Protein AF-A0A023G4F4-F1 (afdb_monomer_lite)

Structure (mmCIF, N/CA/C/O backbone):
data_AF-A0A023G4F4-F1
#
_entry.id   AF-A0A023G4F4-F1
#
loop_
_atom_site.group_PDB
_atom_site.id
_atom_site.type_symbol
_atom_site.label_atom_id
_atom_site.label_alt_id
_atom_site.label_comp_id
_atom_site.label_asym_id
_atom_site.label_entity_id
_atom_site.label_seq_id
_atom_site.pdbx_PDB_ins_code
_atom_site.Cartn_x
_atom_site.Cartn_y
_atom_site.Cartn_z
_atom_site.occupancy
_atom_site.B_iso_or_equiv
_atom_site.auth_seq_id
_atom_site.auth_comp_id
_atom_site.auth_asym_id
_atom_site.auth_atom_id
_atom_site.pdbx_PDB_model_num
ATOM 1 N N . MET A 1 1 ? -9.953 53.447 39.088 1.00 43.72 1 MET A N 1
ATOM 2 C CA . MET A 1 1 ? -9.607 53.319 37.653 1.00 43.72 1 MET A CA 1
ATOM 3 C C . MET A 1 1 ? -8.302 52.534 37.490 1.00 43.72 1 MET A C 1
ATOM 5 O O . MET A 1 1 ? -7.244 53.133 37.389 1.00 43.72 1 MET A O 1
ATOM 9 N N . LYS A 1 2 ? -8.354 51.196 37.562 1.00 45.62 2 LYS A N 1
ATOM 10 C CA . LYS A 1 2 ? -7.177 50.297 37.520 1.00 45.62 2 LYS A CA 1
ATOM 11 C C . LYS A 1 2 ? -7.551 48.893 36.998 1.00 45.62 2 LYS A C 1
ATOM 13 O O . LYS A 1 2 ? -7.081 47.905 37.528 1.00 45.62 2 LYS A O 1
ATOM 18 N N . VAL A 1 3 ? -8.455 48.761 36.020 1.00 48.03 3 VAL A N 1
ATOM 19 C CA . VAL A 1 3 ? -8.865 47.419 35.530 1.00 48.03 3 VAL A CA 1
ATOM 20 C C . VAL A 1 3 ? -9.242 47.424 34.043 1.00 48.03 3 VAL A C 1
ATOM 22 O O . VAL A 1 3 ? -10.240 46.837 33.656 1.00 48.03 3 VAL A O 1
ATOM 25 N N . LEU A 1 4 ? -8.501 48.132 33.185 1.00 44.50 4 LEU A N 1
ATOM 26 C CA . LEU A 1 4 ? -8.814 48.129 31.742 1.00 44.50 4 LEU A CA 1
ATOM 27 C C . LEU A 1 4 ? -7.605 47.962 30.810 1.00 44.50 4 LEU A C 1
ATOM 29 O O . LEU A 1 4 ? -7.797 47.734 29.624 1.00 44.50 4 LEU A O 1
ATOM 33 N N . ALA A 1 5 ? -6.367 47.998 31.313 1.00 48.50 5 ALA A N 1
ATOM 34 C CA . ALA A 1 5 ? -5.179 48.013 30.448 1.00 48.50 5 ALA A CA 1
ATOM 35 C C . ALA A 1 5 ? -4.501 46.645 30.233 1.00 48.50 5 ALA A C 1
ATOM 37 O O . ALA A 1 5 ? -3.539 46.565 29.479 1.00 48.50 5 ALA A O 1
ATOM 38 N N . ILE A 1 6 ? -4.965 45.570 30.883 1.00 48.28 6 ILE A N 1
ATOM 39 C CA . ILE A 1 6 ? -4.292 44.254 30.813 1.00 48.28 6 ILE A CA 1
ATOM 40 C C . ILE A 1 6 ? -4.995 43.295 29.832 1.00 48.28 6 ILE A C 1
ATOM 42 O O . ILE A 1 6 ? -4.397 42.329 29.369 1.00 48.28 6 ILE A O 1
ATOM 46 N N . PHE A 1 7 ? -6.236 43.580 29.424 1.00 44.56 7 PHE A N 1
ATOM 47 C CA . PHE A 1 7 ? -6.998 42.676 28.551 1.00 44.56 7 PHE A CA 1
ATOM 48 C C . PHE A 1 7 ? -6.676 42.794 27.053 1.00 44.56 7 PHE A C 1
ATOM 50 O O . PHE A 1 7 ? -7.022 41.900 26.286 1.00 44.56 7 PHE A O 1
ATOM 57 N N . THR A 1 8 ? -5.983 43.846 26.615 1.00 47.25 8 THR A N 1
ATOM 58 C CA . THR A 1 8 ? -5.712 44.082 25.185 1.00 47.25 8 THR A CA 1
ATOM 59 C C . THR A 1 8 ? -4.424 43.437 24.670 1.00 47.25 8 THR A C 1
ATOM 61 O O . THR A 1 8 ? -4.261 43.313 23.459 1.00 47.25 8 THR A O 1
ATOM 64 N N . VAL A 1 9 ? -3.536 42.945 25.542 1.00 45.78 9 VAL A N 1
ATOM 65 C CA . VAL A 1 9 ? -2.282 42.286 25.114 1.00 45.78 9 VAL A CA 1
ATOM 66 C C . VAL A 1 9 ? -2.473 40.785 24.847 1.00 45.78 9 VAL A C 1
ATOM 68 O O . VAL A 1 9 ? -1.727 40.191 24.073 1.00 45.78 9 VAL A O 1
ATOM 71 N N . ALA A 1 10 ? -3.515 40.163 25.408 1.00 46.25 10 ALA A N 1
ATOM 72 C CA . ALA A 1 10 ? -3.762 38.726 25.247 1.00 46.25 10 ALA A CA 1
ATOM 73 C C . ALA A 1 10 ? -4.369 38.340 23.881 1.00 46.25 10 ALA A C 1
ATOM 75 O O . ALA A 1 10 ? -4.308 37.178 23.489 1.00 46.25 10 ALA A O 1
ATOM 76 N N . VAL A 1 11 ? -4.939 39.294 23.138 1.00 48.44 11 VAL A N 1
ATOM 77 C CA . VAL A 1 11 ? -5.664 39.008 21.883 1.00 48.44 11 VAL A CA 1
ATOM 78 C C . VAL A 1 11 ? -4.756 39.094 20.644 1.00 48.44 11 VAL A C 1
ATOM 80 O O . VAL A 1 11 ? -5.059 38.494 19.618 1.00 48.44 11 VAL A O 1
ATOM 83 N N . LEU A 1 12 ? -3.599 39.759 20.737 1.00 42.69 12 LEU A N 1
ATOM 84 C CA . LEU A 1 12 ? -2.680 39.953 19.602 1.00 42.69 12 LEU A CA 1
ATOM 85 C C . LEU A 1 12 ? -1.659 38.819 19.401 1.00 42.69 12 LEU A C 1
ATOM 87 O O . LEU A 1 12 ? -1.039 38.747 18.344 1.00 42.69 12 LEU A O 1
ATOM 91 N N . LEU A 1 13 ? -1.511 37.901 20.362 1.00 47.09 13 LEU A N 1
ATOM 92 C CA . LEU A 1 13 ? -0.600 36.748 20.257 1.00 47.09 13 LEU A CA 1
ATOM 93 C C . LEU A 1 13 ? -1.290 35.447 19.805 1.00 47.09 13 LEU A C 1
ATOM 95 O O . LEU A 1 13 ? -0.616 34.455 19.545 1.00 47.09 13 LEU A O 1
ATOM 99 N N . CYS A 1 14 ? -2.617 35.455 19.639 1.00 45.38 14 CYS A N 1
ATOM 100 C CA . CYS A 1 14 ? -3.388 34.330 19.088 1.00 45.38 14 CYS A CA 1
ATOM 101 C C . CYS A 1 14 ? -3.591 34.424 17.564 1.00 45.38 14 CYS A C 1
ATOM 103 O O . CYS A 1 14 ? -4.416 33.705 16.996 1.00 45.38 14 CYS A O 1
ATOM 105 N N . GLY A 1 15 ? -2.846 35.308 16.893 1.00 41.03 15 GLY A N 1
ATOM 106 C CA . GLY A 1 15 ? -2.837 35.470 15.442 1.00 41.03 15 GLY A CA 1
ATOM 107 C C . GLY A 1 15 ? -2.167 34.288 14.752 1.00 41.03 15 GLY A C 1
ATOM 108 O O . GLY A 1 15 ? -1.003 34.353 14.380 1.00 41.03 15 GLY A O 1
ATOM 109 N N . THR A 1 16 ? -2.926 33.204 14.611 1.00 50.00 16 THR A N 1
ATOM 110 C CA . THR A 1 16 ? -2.823 32.228 13.525 1.00 50.00 16 THR A CA 1
ATOM 111 C C . THR A 1 16 ? -1.393 31.825 13.164 1.00 50.00 16 THR A C 1
ATOM 113 O O . THR A 1 16 ? -0.831 32.285 12.167 1.00 50.00 16 THR A O 1
ATOM 116 N N . THR A 1 17 ? -0.852 30.826 13.865 1.00 46.28 17 THR A N 1
ATOM 117 C CA . THR A 1 17 ? -0.020 29.855 13.153 1.00 46.28 17 THR A CA 1
ATOM 118 C C . THR A 1 17 ? -0.948 29.158 12.160 1.00 46.28 17 THR A C 1
ATOM 120 O O . THR A 1 17 ? -1.500 28.090 12.413 1.00 46.28 17 THR A O 1
ATOM 123 N N . ALA A 1 18 ? -1.172 29.801 11.012 1.00 46.56 18 ALA A N 1
ATOM 124 C CA . ALA A 1 18 ? -1.518 29.107 9.794 1.00 46.56 18 ALA A CA 1
ATOM 125 C C . ALA A 1 18 ? -0.335 28.171 9.554 1.00 46.56 18 ALA A C 1
ATOM 127 O O . ALA A 1 18 ? 0.651 28.526 8.913 1.00 46.56 18 ALA A O 1
ATOM 128 N N . GLN A 1 19 ? -0.382 27.010 10.209 1.00 39.78 19 GLN A N 1
ATOM 129 C CA . GLN A 1 19 ? 0.483 25.889 9.937 1.00 39.78 19 GLN A CA 1
ATOM 130 C C . GLN A 1 19 ? 0.236 25.611 8.467 1.00 39.78 19 GLN A C 1
ATOM 132 O O . GLN A 1 19 ? -0.775 25.003 8.118 1.00 39.78 19 GLN A O 1
ATOM 137 N N . VAL A 1 20 ? 1.107 26.149 7.607 1.00 41.28 20 VAL A N 1
ATOM 138 C CA . VAL A 1 20 ? 1.173 25.791 6.196 1.00 41.28 20 VAL A CA 1
ATOM 139 C C . VAL A 1 20 ? 1.129 24.273 6.216 1.00 41.28 20 VAL A C 1
ATOM 141 O O . VAL A 1 20 ? 2.053 23.681 6.786 1.00 41.28 20 VAL A O 1
ATOM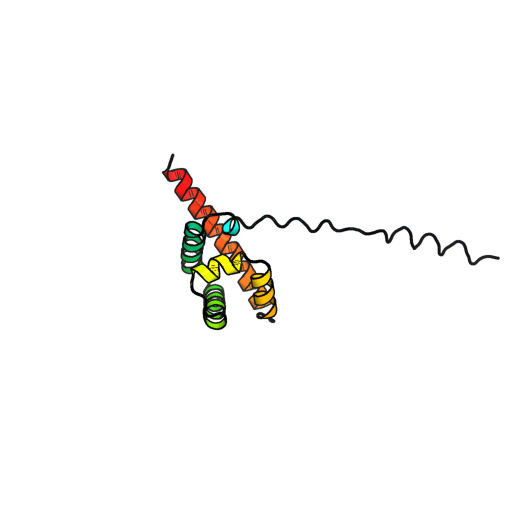 144 N N . PRO A 1 21 ? 0.035 23.633 5.755 1.00 42.31 21 PRO A N 1
ATOM 145 C CA . PRO A 1 21 ? -0.100 22.199 5.896 1.00 42.31 21 PRO A CA 1
ATOM 146 C C . PRO A 1 21 ? 1.105 21.631 5.178 1.00 42.31 21 PRO A C 1
ATOM 148 O O . PRO A 1 21 ? 1.246 21.851 3.974 1.00 42.31 21 PRO A O 1
ATOM 151 N N . ALA A 1 22 ? 2.024 21.029 5.944 1.00 40.62 22 ALA A N 1
ATOM 152 C CA . ALA A 1 22 ? 3.298 20.563 5.429 1.00 40.62 22 ALA A CA 1
ATOM 153 C C . ALA A 1 22 ? 2.983 19.779 4.163 1.00 40.62 22 ALA A C 1
ATOM 155 O O . ALA A 1 22 ? 2.266 18.775 4.229 1.00 40.62 22 ALA A O 1
ATOM 156 N N . LYS A 1 23 ? 3.394 20.327 3.012 1.00 39.75 23 LYS A N 1
ATOM 157 C CA . LYS A 1 23 ? 3.023 19.821 1.694 1.00 39.75 23 LYS A CA 1
ATOM 158 C C . LYS A 1 23 ? 3.578 18.405 1.650 1.00 39.75 23 LYS A C 1
ATOM 160 O O . LYS A 1 23 ? 4.787 18.220 1.519 1.00 39.75 23 LYS A O 1
ATOM 165 N N . LYS A 1 24 ? 2.723 17.413 1.930 1.00 54.62 24 LYS A N 1
ATOM 166 C CA . LYS A 1 24 ? 3.153 16.019 2.041 1.00 54.62 24 LYS A CA 1
ATOM 167 C C . LYS A 1 24 ? 3.797 15.688 0.711 1.00 54.62 24 LYS A C 1
ATOM 169 O O . LYS A 1 24 ? 3.169 15.911 -0.325 1.00 54.62 24 LYS A O 1
ATOM 174 N N . LYS A 1 25 ? 5.056 15.242 0.746 1.00 53.31 25 LYS A N 1
ATOM 175 C CA . LYS A 1 25 ? 5.745 14.801 -0.466 1.00 53.31 25 LYS A CA 1
ATOM 176 C C . LYS A 1 25 ? 4.796 13.848 -1.200 1.00 53.31 25 LYS A C 1
ATOM 178 O O . LYS A 1 25 ? 4.248 12.957 -0.540 1.00 53.31 25 LYS A O 1
ATOM 183 N N . PRO A 1 26 ? 4.523 14.076 -2.495 1.00 58.50 26 PRO A N 1
ATOM 184 C CA . PRO A 1 26 ? 3.705 13.147 -3.247 1.00 58.50 26 PRO A CA 1
ATOM 185 C C . PRO A 1 26 ? 4.416 11.800 -3.192 1.00 58.50 26 PRO A C 1
ATOM 187 O O . PRO A 1 26 ? 5.621 11.730 -3.443 1.00 58.50 26 PRO A O 1
ATOM 190 N N . LEU A 1 27 ? 3.685 10.766 -2.784 1.00 64.31 27 LEU A N 1
ATOM 191 C CA . LEU A 1 27 ? 4.251 9.430 -2.714 1.00 64.31 27 LEU A CA 1
ATOM 192 C C . LEU A 1 27 ? 4.722 9.062 -4.123 1.00 64.31 27 LEU A C 1
ATOM 194 O O . LEU A 1 27 ? 3.943 9.201 -5.070 1.00 64.31 27 LEU A O 1
ATOM 198 N N . LEU A 1 28 ? 5.972 8.617 -4.282 1.00 66.94 28 LEU A N 1
ATOM 199 C CA . LEU A 1 28 ? 6.544 8.284 -5.601 1.00 66.94 28 LEU A CA 1
ATOM 200 C C . LEU A 1 28 ? 5.668 7.261 -6.333 1.00 66.94 28 LEU A C 1
ATOM 202 O O . LEU A 1 28 ? 5.443 7.357 -7.539 1.00 66.94 28 LEU A O 1
ATOM 206 N N . PHE A 1 29 ? 5.106 6.341 -5.550 1.00 73.94 29 PHE A N 1
ATOM 207 C CA . PHE A 1 29 ? 4.126 5.348 -5.965 1.00 73.94 29 PHE A CA 1
ATOM 208 C C . PHE A 1 29 ? 2.938 5.959 -6.734 1.00 73.94 29 PHE A C 1
ATOM 210 O O . PHE A 1 29 ? 2.471 5.379 -7.703 1.00 73.94 29 PHE A O 1
ATOM 217 N N . CYS A 1 30 ? 2.486 7.162 -6.381 1.00 79.75 30 CYS A N 1
ATOM 218 C CA . CYS A 1 30 ? 1.283 7.775 -6.950 1.00 79.75 30 CYS A CA 1
ATOM 219 C C . CYS A 1 30 ? 1.523 8.719 -8.124 1.00 79.75 30 CYS A C 1
ATOM 221 O O . CYS A 1 30 ? 0.567 9.144 -8.768 1.00 79.75 30 CYS A O 1
ATOM 223 N N . VAL A 1 31 ? 2.780 9.046 -8.417 1.00 81.00 31 VAL A N 1
ATOM 224 C CA . VAL A 1 31 ? 3.143 9.903 -9.556 1.00 81.00 31 VAL A CA 1
ATOM 225 C C . VAL A 1 31 ? 3.404 9.066 -10.810 1.00 81.00 31 VAL A C 1
ATOM 227 O O . VAL A 1 31 ? 3.212 9.535 -11.927 1.00 81.00 31 VAL A O 1
ATOM 230 N N . LEU A 1 32 ? 3.822 7.813 -10.634 1.00 80.19 32 LEU A N 1
ATOM 231 C CA . LEU A 1 32 ? 4.300 6.971 -11.727 1.00 80.19 32 LEU A CA 1
ATOM 232 C C . LEU A 1 32 ? 3.175 6.172 -12.395 1.00 80.19 32 LEU A C 1
ATOM 234 O O . LEU A 1 32 ? 2.126 5.995 -11.775 1.00 80.19 32 LEU A O 1
ATOM 238 N N . PRO A 1 33 ? 3.362 5.707 -13.646 1.00 83.94 33 PRO A N 1
ATOM 239 C CA . PRO A 1 33 ? 2.339 4.960 -14.377 1.00 83.94 33 PRO A CA 1
ATOM 240 C C . PRO A 1 33 ? 1.885 3.683 -13.658 1.00 83.94 33 PRO A C 1
ATOM 242 O O . PRO A 1 33 ? 2.685 3.026 -12.987 1.00 83.94 33 PRO A O 1
ATOM 245 N N . ASP A 1 34 ? 0.627 3.290 -13.875 1.00 84.12 34 ASP A N 1
ATOM 246 C CA . ASP A 1 34 ? -0.028 2.152 -13.211 1.00 84.12 34 ASP A CA 1
ATOM 247 C C . ASP A 1 34 ? 0.777 0.848 -13.295 1.00 84.12 34 ASP A C 1
ATOM 249 O O . ASP A 1 34 ? 0.842 0.112 -12.312 1.00 84.12 34 ASP A O 1
ATOM 253 N N . GLN A 1 35 ? 1.473 0.594 -14.410 1.00 83.94 35 GLN A N 1
ATOM 254 C CA . GLN A 1 35 ? 2.325 -0.592 -14.574 1.00 83.94 35 GLN A CA 1
ATOM 255 C C . GLN A 1 35 ? 3.369 -0.728 -13.456 1.00 83.94 35 GLN A C 1
ATOM 257 O O . GLN A 1 35 ? 3.597 -1.814 -12.927 1.00 83.94 35 GLN A O 1
ATOM 262 N N . PHE A 1 36 ? 3.965 0.389 -13.036 1.00 83.31 36 PHE A N 1
ATOM 263 C CA . PHE A 1 36 ? 4.957 0.371 -11.978 1.00 83.31 36 PHE A CA 1
ATOM 264 C C . PHE A 1 36 ? 4.318 0.305 -10.590 1.00 83.31 36 PHE A C 1
ATOM 266 O O . PHE A 1 36 ? 4.902 -0.270 -9.670 1.00 83.31 36 PHE A O 1
ATOM 273 N N . ARG A 1 37 ? 3.107 0.851 -10.431 1.00 85.06 37 ARG A N 1
ATOM 274 C CA . ARG A 1 37 ? 2.331 0.718 -9.191 1.00 85.06 37 ARG A CA 1
ATOM 275 C C . ARG A 1 37 ? 1.970 -0.739 -8.936 1.00 85.06 37 ARG A C 1
ATOM 277 O O . ARG A 1 37 ? 2.158 -1.244 -7.838 1.00 85.06 37 ARG A O 1
ATOM 284 N N . ILE A 1 38 ? 1.515 -1.443 -9.967 1.00 87.19 38 ILE A N 1
ATOM 285 C CA . ILE A 1 38 ? 1.196 -2.869 -9.875 1.00 87.19 38 ILE A CA 1
ATOM 286 C C . ILE A 1 38 ? 2.470 -3.672 -9.586 1.00 87.19 38 ILE A C 1
ATOM 288 O O . ILE A 1 38 ? 2.495 -4.443 -8.629 1.00 87.19 38 ILE A O 1
ATOM 292 N N . ALA A 1 39 ? 3.564 -3.420 -10.312 1.00 86.75 39 ALA A N 1
ATOM 293 C CA . ALA A 1 39 ? 4.837 -4.104 -10.070 1.00 86.75 39 ALA A CA 1
ATOM 294 C C . ALA A 1 39 ? 5.388 -3.868 -8.647 1.00 86.75 39 ALA A C 1
ATOM 296 O O . ALA A 1 39 ? 5.934 -4.776 -8.016 1.00 86.75 39 ALA A O 1
ATOM 297 N N . SER A 1 40 ? 5.227 -2.660 -8.099 1.00 86.88 40 SER A N 1
ATOM 298 C CA . SER A 1 40 ? 5.637 -2.363 -6.720 1.00 86.88 40 SER A CA 1
ATOM 299 C C . SER A 1 40 ? 4.737 -3.029 -5.681 1.00 86.88 40 SER A C 1
ATOM 301 O O . SER A 1 40 ? 5.249 -3.433 -4.638 1.00 86.88 40 SER A O 1
ATOM 303 N N . LEU A 1 41 ? 3.448 -3.242 -5.967 1.00 88.56 41 LEU A N 1
ATOM 304 C CA . LEU A 1 41 ? 2.578 -4.065 -5.123 1.00 88.56 41 LEU A CA 1
ATOM 305 C C . LEU A 1 41 ? 2.963 -5.547 -5.146 1.00 88.56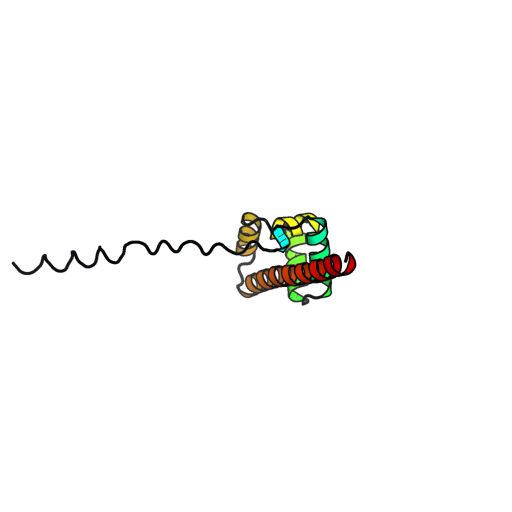 41 LEU A C 1
ATOM 307 O O . LEU A 1 41 ? 2.936 -6.193 -4.101 1.00 88.56 41 LEU A O 1
ATOM 311 N N . GLU A 1 42 ? 3.363 -6.087 -6.297 1.00 88.69 42 GLU A N 1
ATOM 312 C CA . GLU A 1 42 ? 3.874 -7.461 -6.385 1.00 88.69 42 GLU A CA 1
ATOM 313 C C . GLU A 1 42 ? 5.177 -7.634 -5.596 1.00 88.69 42 GLU A C 1
ATOM 315 O O . GLU A 1 42 ? 5.344 -8.615 -4.867 1.00 88.69 42 GLU A O 1
ATOM 320 N N . CYS A 1 43 ? 6.090 -6.662 -5.696 1.00 89.25 43 CYS A N 1
ATOM 321 C CA . CYS A 1 43 ? 7.289 -6.608 -4.861 1.00 89.25 43 CYS A CA 1
ATOM 322 C C . CYS A 1 43 ? 6.918 -6.546 -3.375 1.00 89.25 43 CYS A C 1
ATOM 324 O O . CYS A 1 43 ? 7.404 -7.350 -2.578 1.00 89.25 43 CYS A O 1
ATOM 326 N N . LEU A 1 44 ? 6.005 -5.644 -3.002 1.00 90.38 44 LEU A N 1
ATOM 327 C CA . LEU A 1 44 ? 5.550 -5.506 -1.625 1.00 90.38 44 LEU A CA 1
ATOM 328 C C . LEU A 1 44 ? 4.995 -6.827 -1.101 1.00 90.38 44 LEU A C 1
ATOM 330 O O . LEU A 1 44 ? 5.337 -7.230 0.007 1.00 90.38 44 LEU A O 1
ATOM 334 N N . TRP A 1 45 ? 4.178 -7.517 -1.898 1.00 89.31 45 TRP A N 1
ATOM 335 C CA . TRP A 1 45 ? 3.562 -8.775 -1.498 1.00 89.31 45 TRP A CA 1
ATOM 336 C C . TRP A 1 45 ? 4.608 -9.818 -1.104 1.00 89.31 45 TRP A C 1
ATOM 338 O O . TRP A 1 45 ? 4.462 -10.478 -0.077 1.00 89.31 45 TRP A O 1
ATOM 348 N N . LYS A 1 46 ? 5.695 -9.920 -1.875 1.00 87.88 46 LYS A N 1
ATOM 349 C CA . LYS A 1 46 ? 6.790 -10.870 -1.629 1.00 87.88 46 LYS A CA 1
ATOM 350 C C . LYS A 1 46 ? 7.679 -10.491 -0.442 1.00 87.88 46 LYS A C 1
ATOM 352 O O . LYS A 1 46 ? 8.282 -11.377 0.155 1.00 87.88 46 LYS A O 1
ATOM 357 N N . HIS A 1 47 ? 7.778 -9.204 -0.112 1.00 85.25 47 HIS A N 1
ATOM 358 C CA . HIS A 1 47 ? 8.779 -8.686 0.831 1.00 85.25 47 HIS A CA 1
ATOM 359 C C . HIS A 1 47 ? 8.203 -8.084 2.119 1.00 85.25 47 HIS A C 1
ATOM 361 O O . HIS A 1 47 ? 8.962 -7.616 2.969 1.00 85.25 47 HIS A O 1
ATOM 367 N N . THR A 1 48 ? 6.881 -8.080 2.285 1.00 86.44 48 THR A N 1
ATOM 368 C CA . THR A 1 48 ? 6.222 -7.573 3.491 1.00 86.44 48 THR A CA 1
ATOM 369 C C . THR A 1 48 ? 5.920 -8.670 4.511 1.00 86.44 48 THR A C 1
ATOM 371 O O . THR A 1 48 ? 6.009 -9.865 4.231 1.00 86.44 48 THR A O 1
ATOM 374 N N . ASN A 1 49 ? 5.584 -8.262 5.734 1.00 88.56 49 ASN A N 1
ATOM 375 C CA . ASN A 1 49 ? 5.235 -9.193 6.798 1.00 88.56 49 ASN A CA 1
ATOM 376 C C . ASN A 1 49 ? 3.802 -9.733 6.629 1.00 88.56 49 ASN A C 1
ATOM 378 O O . ASN A 1 49 ? 2.945 -9.130 5.977 1.00 88.56 49 ASN A O 1
ATOM 382 N N . ARG A 1 50 ? 3.516 -10.861 7.285 1.00 91.19 50 ARG A N 1
ATOM 383 C CA . ARG A 1 50 ? 2.209 -11.529 7.208 1.00 91.19 50 ARG A CA 1
ATOM 384 C C . ARG A 1 50 ? 1.040 -10.634 7.642 1.00 91.19 50 ARG A C 1
ATOM 386 O O . ARG A 1 50 ? -0.032 -10.708 7.057 1.00 91.19 50 ARG A O 1
ATOM 393 N N . HIS A 1 51 ? 1.233 -9.760 8.627 1.00 90.06 51 HIS A N 1
ATOM 394 C CA . HIS A 1 51 ? 0.166 -8.875 9.106 1.00 90.06 51 HIS A CA 1
ATOM 395 C C . HIS A 1 51 ? -0.205 -7.781 8.102 1.00 90.06 51 HIS A C 1
ATOM 397 O O . HIS A 1 51 ? -1.370 -7.392 8.017 1.00 90.06 51 HIS A O 1
ATOM 403 N N . VAL A 1 52 ? 0.766 -7.290 7.334 1.00 86.94 52 VAL A N 1
ATOM 404 C CA . VAL A 1 52 ? 0.525 -6.363 6.229 1.00 86.94 52 VAL A CA 1
ATOM 405 C C . VAL A 1 52 ? -0.192 -7.086 5.090 1.00 86.94 52 VAL A C 1
ATOM 407 O O . VAL A 1 52 ? -1.184 -6.562 4.589 1.00 86.94 52 VAL A O 1
ATOM 410 N N . GLN A 1 53 ? 0.217 -8.310 4.738 1.00 90.50 53 GLN A N 1
ATOM 411 C CA . GLN A 1 53 ? -0.498 -9.128 3.745 1.00 90.50 53 GLN A CA 1
ATOM 412 C C . GLN A 1 53 ? -1.958 -9.377 4.156 1.00 90.50 53 GLN A C 1
ATOM 414 O O . GLN A 1 53 ? -2.871 -9.164 3.361 1.00 90.50 53 GLN A O 1
ATOM 419 N N . GLU A 1 54 ? -2.198 -9.760 5.413 1.00 92.88 54 GLU A N 1
ATOM 420 C CA . GLU A 1 54 ? -3.543 -9.961 5.966 1.00 92.88 54 GLU A CA 1
ATOM 421 C C . GLU A 1 54 ? -4.383 -8.678 5.908 1.00 92.88 54 GLU A C 1
ATOM 423 O O . GLU A 1 54 ? -5.567 -8.726 5.570 1.00 92.88 54 GLU A O 1
ATOM 428 N N . LEU A 1 55 ? -3.781 -7.519 6.200 1.00 91.62 55 LEU A N 1
ATOM 429 C CA . LEU A 1 55 ? -4.453 -6.227 6.081 1.00 91.62 55 LEU A CA 1
ATOM 430 C C . LEU A 1 55 ? -4.821 -5.919 4.624 1.00 91.62 55 LEU A C 1
ATOM 432 O O . LEU A 1 55 ? -5.941 -5.483 4.366 1.00 91.62 55 LEU A O 1
ATOM 436 N N . ILE A 1 56 ? -3.924 -6.181 3.674 1.00 90.50 56 ILE A N 1
ATOM 437 C CA . ILE A 1 56 ? -4.195 -5.996 2.244 1.00 90.50 56 ILE A CA 1
ATOM 438 C C . ILE A 1 56 ? -5.350 -6.896 1.802 1.00 90.50 56 ILE A C 1
ATOM 440 O O . ILE A 1 56 ? -6.303 -6.393 1.211 1.00 90.50 56 ILE A O 1
ATOM 444 N N . ILE A 1 57 ? -5.334 -8.185 2.163 1.00 92.88 57 ILE A N 1
ATOM 445 C CA . ILE A 1 57 ? -6.439 -9.113 1.870 1.00 92.88 57 ILE A CA 1
ATOM 446 C C . ILE A 1 57 ? -7.760 -8.567 2.424 1.00 92.88 57 ILE A C 1
ATOM 448 O O . ILE A 1 57 ? -8.761 -8.543 1.714 1.00 92.88 57 ILE A O 1
ATOM 452 N N . GLN A 1 58 ? -7.779 -8.076 3.668 1.00 92.19 58 GLN A N 1
ATOM 453 C CA . GLN A 1 58 ? -8.992 -7.498 4.257 1.00 92.19 58 GLN A CA 1
ATOM 454 C C . GLN A 1 58 ? -9.520 -6.303 3.457 1.00 92.19 58 GLN A C 1
ATOM 456 O O . GLN A 1 58 ? -10.734 -6.178 3.294 1.00 92.19 58 GLN A O 1
ATOM 461 N N . ILE A 1 59 ? -8.635 -5.435 2.956 1.00 90.69 59 ILE A N 1
ATOM 462 C CA . ILE A 1 59 ? -9.021 -4.295 2.114 1.00 90.69 59 ILE A CA 1
ATOM 463 C C . ILE A 1 59 ? -9.627 -4.791 0.803 1.00 90.69 59 ILE A C 1
ATOM 465 O O . ILE A 1 59 ? -10.733 -4.370 0.459 1.00 90.69 59 ILE A O 1
ATOM 469 N N . LEU A 1 60 ? -8.932 -5.698 0.110 1.00 92.62 60 LEU A N 1
ATOM 470 C CA . LEU A 1 60 ? -9.363 -6.255 -1.173 1.00 92.62 60 LEU A CA 1
ATOM 471 C C . LEU A 1 60 ? -10.743 -6.908 -1.052 1.00 92.62 60 LEU A C 1
ATOM 473 O O . LEU A 1 60 ? -11.656 -6.557 -1.797 1.00 92.62 60 LEU A O 1
ATOM 477 N N . THR A 1 61 ? -10.937 -7.764 -0.047 1.00 92.88 61 THR A N 1
ATOM 478 C CA . THR A 1 61 ? -12.216 -8.442 0.195 1.00 92.88 61 THR A CA 1
ATOM 479 C C . THR A 1 61 ? -13.321 -7.458 0.567 1.00 92.88 61 THR A C 1
ATOM 481 O O . THR A 1 61 ? -14.422 -7.527 0.026 1.00 92.88 61 THR A O 1
ATOM 484 N N . LYS A 1 62 ? -13.054 -6.509 1.476 1.00 89.75 62 LYS A N 1
ATOM 485 C CA . LYS A 1 62 ? -14.086 -5.579 1.961 1.00 89.75 62 LYS A CA 1
ATOM 486 C C . LYS A 1 62 ? -14.557 -4.612 0.879 1.00 89.75 62 LYS A C 1
ATOM 488 O O . LYS A 1 62 ? -15.728 -4.239 0.870 1.00 89.75 62 LYS A O 1
ATOM 493 N N . ARG A 1 63 ? -13.641 -4.168 0.020 1.00 89.62 63 ARG A N 1
ATOM 494 C CA . ARG A 1 63 ? -13.921 -3.225 -1.065 1.00 89.62 63 ARG A CA 1
ATOM 495 C C . ARG A 1 63 ? -14.285 -3.900 -2.384 1.00 89.62 63 ARG A C 1
ATOM 497 O O . ARG A 1 63 ? -14.660 -3.191 -3.311 1.00 89.62 63 ARG A O 1
ATOM 504 N N . GLN A 1 64 ? -14.173 -5.229 -2.460 1.00 93.38 64 GLN A N 1
ATOM 505 C CA . GLN A 1 64 ? -14.264 -5.991 -3.709 1.00 93.38 64 GLN A CA 1
ATOM 506 C C . GLN A 1 64 ? -13.300 -5.441 -4.771 1.00 93.38 64 GLN A C 1
ATOM 508 O O . GLN A 1 64 ? -13.636 -5.280 -5.942 1.00 93.38 64 GLN A O 1
ATOM 513 N N . TRP A 1 65 ? -12.094 -5.085 -4.331 1.00 93.31 65 TRP A N 1
ATOM 514 C CA . TRP A 1 65 ? -11.064 -4.523 -5.192 1.00 93.31 65 TRP A CA 1
ATOM 515 C C . TRP A 1 65 ? -10.165 -5.618 -5.748 1.00 93.31 65 TRP A C 1
ATOM 517 O O . TRP A 1 65 ? -9.781 -6.545 -5.037 1.00 93.31 65 TRP A O 1
ATOM 527 N N . GLY A 1 66 ? -9.783 -5.459 -7.014 1.00 90.81 66 GLY A N 1
ATOM 528 C CA . GLY A 1 66 ? -8.617 -6.119 -7.583 1.00 90.81 66 GLY A CA 1
ATOM 529 C C . GLY A 1 66 ? -7.335 -5.328 -7.307 1.00 90.81 66 GLY A C 1
ATOM 530 O O . GLY A 1 66 ? -7.347 -4.256 -6.695 1.00 90.81 66 GLY A O 1
ATOM 531 N N . VAL A 1 67 ? -6.210 -5.856 -7.790 1.00 86.94 67 VAL A N 1
ATOM 532 C CA . VAL A 1 67 ? -4.871 -5.281 -7.567 1.00 86.94 67 VAL A CA 1
ATOM 533 C C . VAL A 1 67 ? -4.762 -3.859 -8.130 1.00 86.94 67 VAL A C 1
ATOM 535 O O . VAL A 1 67 ? -4.238 -2.973 -7.458 1.00 86.94 67 VAL A O 1
ATOM 538 N N . THR A 1 68 ? -5.318 -3.602 -9.316 1.00 88.56 68 THR A N 1
ATOM 539 C CA . THR A 1 68 ? -5.305 -2.270 -9.943 1.00 88.56 68 THR A CA 1
ATOM 540 C C . THR A 1 68 ? -6.122 -1.252 -9.148 1.00 88.56 68 THR A C 1
ATOM 542 O O . THR A 1 68 ? -5.660 -0.140 -8.895 1.00 88.56 68 THR A O 1
ATOM 545 N N . GLN A 1 69 ? -7.325 -1.627 -8.698 1.00 90.69 69 GLN A N 1
ATOM 546 C CA . GLN A 1 69 ? -8.160 -0.757 -7.865 1.00 90.69 69 GLN A CA 1
ATOM 547 C C . GLN A 1 69 ? -7.487 -0.472 -6.525 1.00 90.69 69 GLN A C 1
ATOM 549 O O . GLN A 1 69 ? -7.559 0.650 -6.036 1.00 90.69 69 GLN A O 1
ATOM 554 N N . PHE A 1 70 ? -6.793 -1.456 -5.954 1.00 89.50 70 PHE A N 1
ATOM 555 C CA . PHE A 1 70 ? -6.015 -1.256 -4.740 1.00 89.50 70 PHE A CA 1
ATOM 556 C C . PHE A 1 70 ? -4.849 -0.287 -4.954 1.00 89.50 70 PHE A C 1
ATOM 558 O O . PHE A 1 70 ? -4.713 0.654 -4.176 1.00 89.50 70 PHE A O 1
ATOM 565 N N . ALA A 1 71 ? -4.073 -0.440 -6.032 1.00 88.12 71 ALA A N 1
ATOM 566 C CA . ALA A 1 71 ? -2.993 0.485 -6.385 1.00 88.12 71 ALA A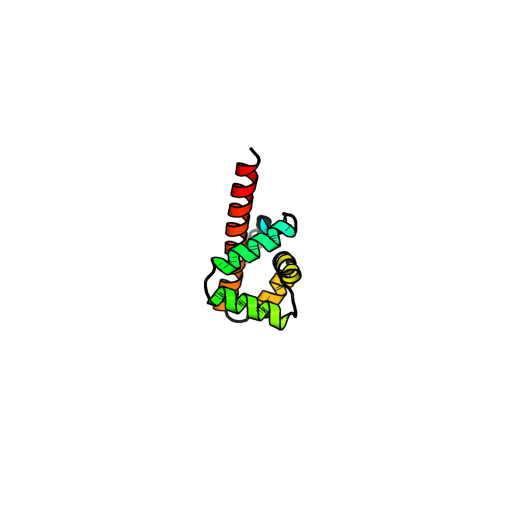 CA 1
ATOM 567 C C . ALA A 1 71 ? -3.491 1.934 -6.486 1.00 88.12 71 ALA A C 1
ATOM 569 O O . ALA A 1 71 ? -2.936 2.841 -5.869 1.00 88.12 71 ALA A O 1
ATOM 570 N N . ASN A 1 72 ? -4.594 2.141 -7.203 1.00 87.44 72 ASN A N 1
ATOM 571 C CA . ASN A 1 72 ? -5.172 3.468 -7.392 1.00 87.44 72 ASN A CA 1
ATOM 572 C C . ASN A 1 72 ? -5.856 3.991 -6.118 1.00 87.44 72 ASN A C 1
ATOM 574 O O . ASN A 1 72 ? -5.757 5.176 -5.798 1.00 87.44 72 ASN A O 1
ATOM 578 N N . GLY A 1 73 ? -6.479 3.108 -5.336 1.00 87.31 73 GLY A N 1
ATOM 579 C CA . GLY A 1 73 ? -7.077 3.424 -4.041 1.00 87.31 73 GLY A CA 1
ATOM 580 C C . GLY A 1 73 ? -6.047 3.876 -3.006 1.00 87.31 73 GLY A C 1
ATOM 581 O O . GLY A 1 73 ? -6.314 4.808 -2.251 1.00 87.31 73 GLY A O 1
ATOM 582 N N . LEU A 1 74 ? -4.841 3.296 -3.008 1.00 85.31 74 LEU A N 1
ATOM 583 C CA . LEU A 1 74 ? -3.742 3.751 -2.149 1.00 85.31 74 LEU A CA 1
ATOM 584 C C . LEU A 1 74 ? -3.271 5.175 -2.484 1.00 85.31 74 LEU A C 1
ATOM 586 O O . LEU A 1 74 ? -2.743 5.871 -1.616 1.00 85.31 74 LEU A O 1
ATOM 590 N N . CYS A 1 75 ? -3.502 5.620 -3.719 1.00 83.69 75 CYS A N 1
ATOM 591 C CA . CYS A 1 75 ? -3.157 6.958 -4.187 1.00 83.69 75 CYS A CA 1
ATOM 592 C C . CYS A 1 75 ? -4.274 7.984 -4.056 1.00 83.69 75 CYS A C 1
ATOM 594 O O . CYS A 1 75 ? -4.013 9.183 -4.154 1.00 83.69 75 CYS A O 1
ATOM 596 N N . ASN A 1 76 ? -5.503 7.542 -3.801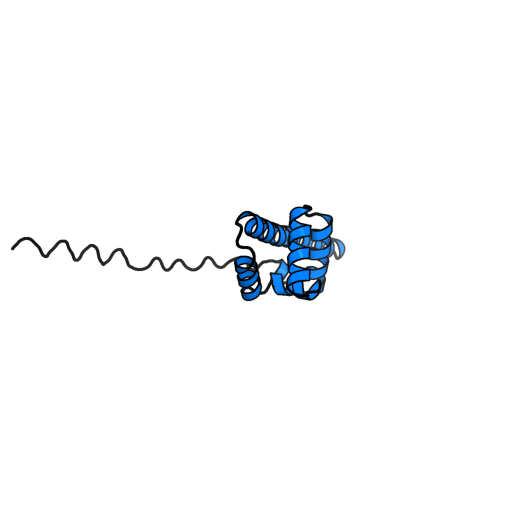 1.00 85.38 76 ASN A N 1
ATOM 597 C CA . ASN A 1 76 ? -6.632 8.433 -3.614 1.00 85.38 76 ASN A CA 1
ATOM 598 C C . ASN A 1 76 ? -6.726 8.871 -2.135 1.00 85.38 76 ASN A C 1
ATOM 600 O O . ASN A 1 76 ? -6.996 8.041 -1.260 1.00 85.38 76 ASN A O 1
ATOM 604 N N . PRO A 1 77 ? -6.565 10.174 -1.819 1.00 82.62 77 PRO A N 1
ATOM 605 C CA . PRO A 1 77 ? -6.636 10.669 -0.444 1.00 82.62 77 PRO A CA 1
ATOM 606 C C . PRO A 1 77 ? -7.964 10.353 0.254 1.00 82.62 77 PRO A C 1
ATOM 608 O O . PRO A 1 77 ? -7.970 10.078 1.456 1.00 82.62 77 PRO A O 1
ATOM 611 N N . TYR A 1 78 ? -9.074 10.363 -0.492 1.00 86.50 78 TYR A N 1
ATOM 612 C CA . TYR A 1 78 ? -10.400 10.035 0.029 1.00 86.50 78 TYR A CA 1
ATOM 613 C C . TYR A 1 78 ? -10.505 8.555 0.392 1.00 86.50 78 TYR A C 1
ATOM 615 O O . TYR A 1 78 ? -11.033 8.209 1.449 1.00 86.50 78 TYR A O 1
ATOM 623 N N . GLU A 1 79 ? -9.940 7.669 -0.426 1.00 89.12 79 GLU A N 1
ATOM 624 C CA . GLU A 1 79 ? -9.924 6.241 -0.116 1.00 89.12 79 GLU A CA 1
ATOM 625 C C . GLU A 1 79 ? -9.029 5.926 1.076 1.00 89.12 79 GLU A C 1
ATOM 627 O O . GLU A 1 79 ? -9.441 5.199 1.978 1.00 89.12 79 GLU A O 1
ATOM 632 N N . ILE A 1 80 ? -7.851 6.544 1.165 1.00 85.38 80 ILE A N 1
ATOM 633 C CA . ILE A 1 80 ? -6.988 6.415 2.343 1.00 85.38 80 ILE A CA 1
ATOM 634 C C . ILE A 1 80 ? -7.694 6.912 3.610 1.00 85.38 80 ILE A C 1
ATOM 636 O O . ILE A 1 80 ? -7.562 6.297 4.673 1.00 85.38 80 ILE A O 1
ATOM 640 N N . TYR A 1 81 ? -8.449 8.009 3.524 1.00 86.75 81 TYR A N 1
ATOM 641 C CA . TYR A 1 81 ? -9.264 8.493 4.635 1.00 86.75 81 TYR A CA 1
ATOM 642 C C . TYR A 1 81 ? -10.317 7.455 5.049 1.00 86.75 81 TYR A C 1
ATOM 644 O O . TYR A 1 81 ? -10.386 7.085 6.224 1.00 86.75 81 TYR A O 1
ATOM 652 N N . ASN A 1 82 ? -11.060 6.909 4.085 1.00 89.75 82 ASN A N 1
ATOM 653 C CA . ASN A 1 82 ? -12.071 5.885 4.335 1.00 89.75 82 ASN A CA 1
ATOM 654 C C . ASN A 1 82 ? -11.470 4.607 4.943 1.00 89.75 82 ASN A C 1
ATOM 656 O O . ASN A 1 82 ? -12.025 4.045 5.888 1.00 89.75 82 ASN A O 1
ATOM 660 N N . LEU A 1 83 ? -10.303 4.170 4.464 1.00 87.44 83 LEU A N 1
ATOM 661 C CA . LEU A 1 83 ? -9.586 3.017 5.009 1.00 87.44 83 LEU A CA 1
ATOM 662 C C . LEU A 1 83 ? -9.138 3.262 6.455 1.00 87.44 83 LEU A C 1
ATOM 664 O O . LEU A 1 83 ? -9.280 2.388 7.308 1.00 87.44 83 LEU A O 1
ATOM 668 N N . LYS A 1 84 ? -8.663 4.468 6.785 1.00 85.94 84 LYS A N 1
ATOM 669 C CA . LYS A 1 84 ? -8.321 4.834 8.172 1.00 85.94 84 LYS A CA 1
ATOM 670 C C . LYS A 1 84 ? -9.544 4.901 9.088 1.00 85.94 84 LYS A C 1
ATOM 672 O O . LYS A 1 84 ? -9.425 4.583 10.276 1.00 85.94 84 LYS A O 1
ATOM 677 N N . ALA A 1 85 ? -10.694 5.317 8.562 1.00 86.75 85 ALA A N 1
ATOM 678 C CA . ALA A 1 85 ? -11.959 5.304 9.292 1.00 86.75 85 ALA A CA 1
ATOM 679 C C . ALA A 1 85 ? -12.441 3.866 9.553 1.00 86.75 85 ALA A C 1
ATOM 681 O O . ALA A 1 85 ? -12.879 3.555 10.661 1.00 86.75 85 ALA A O 1
ATOM 682 N N . TYR A 1 86 ? -12.279 2.976 8.569 1.00 86.81 86 TYR A N 1
ATOM 683 C CA . TYR A 1 86 ? -12.570 1.548 8.695 1.00 86.81 86 TYR A CA 1
ATOM 684 C C . TYR A 1 86 ? -11.685 0.868 9.753 1.00 86.81 86 TYR A C 1
ATOM 686 O O . TYR A 1 86 ? -12.180 0.189 10.656 1.00 86.81 86 TYR A O 1
ATOM 694 N N . PHE A 1 87 ? -10.374 1.110 9.710 1.00 86.94 87 PHE A N 1
ATOM 695 C CA . PHE A 1 87 ? -9.429 0.588 10.693 1.00 86.94 87 PHE A CA 1
ATOM 696 C C . PHE A 1 87 ? -9.435 1.427 11.974 1.00 86.94 87 PHE A C 1
ATOM 698 O O . PHE A 1 87 ? -8.614 2.325 12.164 1.00 86.94 87 PHE A O 1
ATOM 705 N N . LYS A 1 88 ? -10.360 1.125 12.892 1.00 83.75 88 LYS A N 1
ATOM 706 C CA . LYS A 1 88 ? -10.487 1.830 14.182 1.00 83.75 88 LYS A CA 1
ATOM 707 C C . LYS A 1 88 ? -9.291 1.606 15.117 1.00 83.75 88 LYS A C 1
ATOM 709 O O . LYS A 1 88 ? -8.984 2.472 15.932 1.00 83.75 88 LYS A O 1
ATOM 714 N N . LYS A 1 89 ? -8.600 0.463 15.009 1.00 88.81 89 LYS A N 1
ATOM 715 C CA . LYS A 1 89 ? -7.483 0.112 15.900 1.00 88.81 89 LYS A CA 1
ATOM 716 C C . LYS A 1 89 ? -6.182 0.815 15.470 1.00 88.81 89 LYS A C 1
ATOM 718 O O . LYS A 1 89 ? -5.800 0.701 14.302 1.00 88.81 89 LYS A O 1
ATOM 723 N N . PRO A 1 90 ? -5.423 1.435 16.399 1.00 87.38 90 PRO A N 1
ATOM 724 C CA . PRO A 1 90 ? -4.145 2.085 16.086 1.00 87.38 90 PRO A CA 1
ATOM 725 C C . PRO A 1 90 ? -3.142 1.157 15.386 1.00 87.38 90 PRO A C 1
ATOM 727 O O . PRO A 1 90 ? -2.481 1.565 14.433 1.00 87.38 90 PRO A O 1
ATOM 730 N N . LYS A 1 91 ? -3.091 -0.119 15.795 1.00 89.38 91 LYS A N 1
ATOM 731 C CA . LYS A 1 91 ? -2.212 -1.138 15.197 1.00 89.38 91 LYS A CA 1
ATOM 732 C C . LYS A 1 91 ? -2.484 -1.348 13.701 1.00 89.38 91 LYS A C 1
ATOM 734 O O . LYS A 1 91 ? -1.544 -1.431 12.924 1.00 89.38 91 LYS A O 1
ATOM 739 N N . GLN A 1 92 ? -3.751 -1.377 13.283 1.00 87.19 92 GLN A N 1
ATOM 740 C CA . GLN A 1 92 ? -4.123 -1.549 11.871 1.00 87.19 92 GLN A CA 1
ATOM 741 C C . GLN A 1 92 ? -3.792 -0.307 11.040 1.00 87.19 92 GLN A C 1
ATOM 743 O O . GLN A 1 92 ? -3.304 -0.422 9.922 1.00 87.19 92 GLN A O 1
ATOM 748 N N . ARG A 1 93 ? -3.982 0.893 11.603 1.00 87.38 93 ARG A N 1
ATOM 749 C CA . ARG A 1 93 ? -3.565 2.143 10.946 1.00 87.38 93 ARG A CA 1
ATOM 750 C C . ARG A 1 93 ? -2.052 2.207 10.750 1.00 87.38 93 ARG A C 1
ATOM 752 O O . ARG A 1 93 ? -1.600 2.706 9.724 1.00 87.38 93 ARG A O 1
ATOM 759 N N . LYS A 1 94 ? -1.286 1.697 11.721 1.00 89.62 94 LYS A N 1
ATOM 760 C CA . LYS A 1 94 ? 0.169 1.573 11.613 1.00 89.62 94 LYS A CA 1
ATOM 761 C C . LYS A 1 94 ? 0.554 0.607 10.489 1.00 89.62 94 LYS A C 1
ATOM 763 O O . LYS A 1 94 ? 1.320 1.000 9.623 1.00 89.62 94 LYS A O 1
ATOM 768 N N . LEU A 1 95 ? -0.056 -0.578 10.441 1.00 88.88 95 LEU A N 1
ATOM 769 C CA . LEU A 1 95 ? 0.158 -1.556 9.366 1.00 88.88 95 LEU A CA 1
ATOM 770 C C . LEU A 1 95 ? -0.198 -0.997 7.979 1.00 88.88 95 LEU A C 1
ATOM 772 O O . LEU A 1 95 ? 0.522 -1.239 7.020 1.00 88.88 95 LEU A O 1
ATOM 776 N N . LEU A 1 96 ? -1.267 -0.200 7.863 1.00 86.50 96 LEU A N 1
ATOM 777 C CA . LEU A 1 96 ? -1.604 0.486 6.610 1.00 86.50 96 LEU A CA 1
ATOM 778 C C . LEU A 1 96 ? -0.513 1.485 6.194 1.00 86.50 96 LEU A C 1
ATOM 780 O O . LEU A 1 96 ? -0.207 1.605 5.012 1.00 86.50 96 LEU A O 1
ATOM 784 N N . LYS A 1 97 ? 0.076 2.207 7.154 1.00 85.44 97 LYS A N 1
ATOM 785 C CA . LYS A 1 97 ? 1.200 3.112 6.881 1.00 85.44 97 LYS A CA 1
ATOM 786 C C . LYS A 1 97 ? 2.441 2.333 6.442 1.00 85.44 97 LYS A C 1
ATOM 788 O O . LYS A 1 97 ? 3.046 2.710 5.447 1.00 85.44 97 LYS A O 1
ATOM 793 N N . GLU A 1 98 ? 2.760 1.242 7.137 1.00 87.06 98 GLU A N 1
ATOM 794 C CA . GLU A 1 98 ? 3.869 0.343 6.792 1.00 87.06 98 GLU A CA 1
ATOM 795 C C . GLU A 1 98 ? 3.698 -0.225 5.376 1.00 87.06 98 GLU A C 1
ATOM 797 O O . GLU A 1 98 ? 4.647 -0.216 4.601 1.00 87.06 98 GLU A O 1
ATOM 802 N N . ALA A 1 99 ? 2.479 -0.620 4.991 1.00 86.12 99 ALA A N 1
ATOM 803 C CA . ALA A 1 99 ? 2.185 -1.073 3.633 1.00 86.12 99 ALA A CA 1
ATOM 804 C C . ALA A 1 99 ? 2.513 0.002 2.581 1.00 86.12 99 ALA A C 1
ATOM 806 O O . ALA A 1 99 ? 3.170 -0.278 1.585 1.00 86.12 99 ALA A O 1
ATOM 807 N N . ILE A 1 100 ? 2.089 1.248 2.807 1.00 84.06 100 ILE A N 1
ATOM 808 C CA . ILE A 1 100 ? 2.350 2.352 1.873 1.00 84.06 100 ILE A CA 1
ATOM 809 C C . ILE A 1 100 ? 3.855 2.641 1.777 1.00 84.06 100 ILE A C 1
ATOM 811 O O . ILE A 1 100 ? 4.387 2.746 0.677 1.00 84.06 100 ILE A O 1
ATOM 815 N N . GLU A 1 101 ? 4.550 2.725 2.912 1.00 85.38 101 GLU A N 1
ATOM 816 C CA . GLU A 1 101 ? 5.999 2.972 2.952 1.00 85.38 101 GLU A CA 1
ATOM 817 C C . GLU A 1 101 ? 6.778 1.869 2.227 1.00 85.38 101 GLU A C 1
ATOM 819 O O . GLU A 1 101 ? 7.692 2.136 1.450 1.00 85.38 101 GLU A O 1
ATOM 824 N N . GLN A 1 102 ? 6.387 0.614 2.427 1.00 85.50 102 GLN A N 1
ATOM 825 C CA . GLN A 1 102 ? 7.047 -0.521 1.797 1.00 85.50 102 GLN A CA 1
ATOM 826 C C . GLN A 1 102 ? 6.770 -0.580 0.287 1.00 85.50 102 GLN A C 1
ATOM 828 O O . GLN A 1 102 ? 7.649 -0.978 -0.481 1.00 85.50 102 GLN A O 1
ATOM 833 N N . ALA A 1 103 ? 5.600 -0.107 -0.157 1.00 85.19 103 ALA A N 1
ATOM 834 C CA . ALA A 1 103 ? 5.284 0.0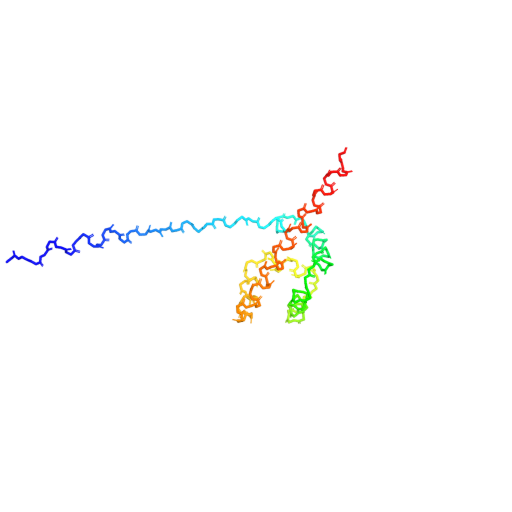38 -1.575 1.00 85.19 103 ALA A CA 1
ATOM 835 C C . ALA A 1 103 ? 6.190 1.094 -2.222 1.00 85.19 103 ALA A C 1
ATOM 837 O O . ALA A 1 103 ? 6.701 0.871 -3.317 1.00 85.19 103 ALA A O 1
ATOM 838 N N . GLU A 1 104 ? 6.464 2.204 -1.528 1.00 84.12 104 GLU A N 1
ATOM 839 C CA . GLU A 1 104 ? 7.409 3.222 -2.000 1.00 84.12 104 GLU A CA 1
ATOM 840 C C . GLU A 1 104 ? 8.846 2.708 -2.088 1.00 84.12 104 GLU A C 1
ATOM 842 O O . GLU A 1 104 ? 9.540 3.001 -3.061 1.00 84.12 104 GLU A O 1
ATOM 847 N N . VAL A 1 105 ? 9.293 1.915 -1.111 1.00 87.00 105 VAL A N 1
ATOM 848 C CA . VAL A 1 105 ? 10.623 1.287 -1.147 1.00 87.00 105 VAL A CA 1
ATOM 849 C C . VAL A 1 105 ? 10.741 0.350 -2.349 1.00 87.00 105 VAL A C 1
ATOM 851 O O . VAL A 1 105 ? 11.701 0.444 -3.116 1.00 87.00 105 VAL A O 1
ATOM 854 N N . CYS A 1 106 ? 9.744 -0.513 -2.557 1.00 86.69 106 CYS A N 1
ATOM 855 C CA . CYS A 1 106 ? 9.675 -1.387 -3.727 1.00 86.69 106 CYS A CA 1
ATOM 856 C C . CYS A 1 106 ? 9.665 -0.591 -5.035 1.00 86.69 106 CYS A C 1
ATOM 858 O O . CYS A 1 106 ? 10.374 -0.931 -5.980 1.00 86.69 106 CYS A O 1
ATOM 860 N N . MET A 1 107 ? 8.911 0.505 -5.077 1.00 85.19 107 MET A N 1
ATOM 861 C CA . MET A 1 107 ? 8.850 1.394 -6.229 1.00 85.19 107 MET A CA 1
ATOM 862 C C . MET A 1 107 ? 10.222 2.009 -6.539 1.00 85.19 107 MET A C 1
ATOM 864 O O . MET A 1 107 ? 10.686 1.939 -7.675 1.00 85.19 107 MET A O 1
ATOM 868 N N . ALA A 1 108 ? 10.914 2.549 -5.534 1.00 84.06 108 ALA A N 1
ATOM 869 C CA . ALA A 1 108 ? 12.254 3.111 -5.692 1.00 84.06 108 ALA A CA 1
ATOM 870 C C . ALA A 1 108 ? 13.272 2.065 -6.178 1.00 84.06 108 ALA A C 1
ATOM 872 O O . ALA A 1 108 ? 14.107 2.366 -7.034 1.00 84.06 108 ALA A O 1
ATOM 873 N N . TYR A 1 109 ? 13.183 0.829 -5.675 1.00 84.88 109 TYR A N 1
ATOM 874 C CA . TYR A 1 109 ? 14.017 -0.281 -6.132 1.00 84.88 109 TYR A CA 1
ATOM 875 C C . TYR A 1 109 ? 13.775 -0.608 -7.610 1.00 84.88 109 TYR A C 1
ATOM 877 O O . TYR A 1 109 ? 14.732 -0.688 -8.379 1.00 84.88 109 TYR A O 1
ATOM 885 N N . ILE A 1 110 ? 12.508 -0.731 -8.020 1.00 83.56 110 ILE A N 1
ATOM 886 C CA . ILE A 1 110 ? 12.127 -1.008 -9.411 1.00 83.56 110 ILE A CA 1
ATOM 887 C C . ILE A 1 110 ? 12.655 0.094 -10.330 1.00 83.56 110 ILE A C 1
ATOM 889 O O . ILE A 1 110 ? 13.321 -0.214 -11.313 1.00 83.56 110 ILE A O 1
ATOM 893 N N . ILE A 1 111 ? 12.439 1.369 -9.989 1.00 81.06 111 ILE A N 1
ATOM 894 C CA . ILE A 1 111 ? 12.951 2.502 -10.774 1.00 81.06 111 ILE A CA 1
ATOM 895 C C . ILE A 1 111 ? 14.471 2.415 -10.921 1.00 81.06 111 ILE A C 1
ATOM 897 O O . ILE A 1 111 ? 14.978 2.478 -12.037 1.00 81.06 111 ILE A O 1
ATOM 901 N N . LYS A 1 112 ? 15.205 2.239 -9.813 1.00 82.62 112 LYS A N 1
ATOM 902 C CA . LYS A 1 112 ? 16.673 2.156 -9.834 1.00 82.62 112 LYS A CA 1
ATOM 903 C C . LYS A 1 112 ? 17.153 1.035 -10.754 1.00 82.62 112 LYS A C 1
ATOM 905 O O . LYS A 1 112 ? 18.112 1.215 -11.495 1.00 82.62 112 LYS A O 1
ATOM 910 N N . TYR A 1 113 ? 16.491 -0.115 -10.704 1.00 76.50 113 TYR A N 1
ATOM 91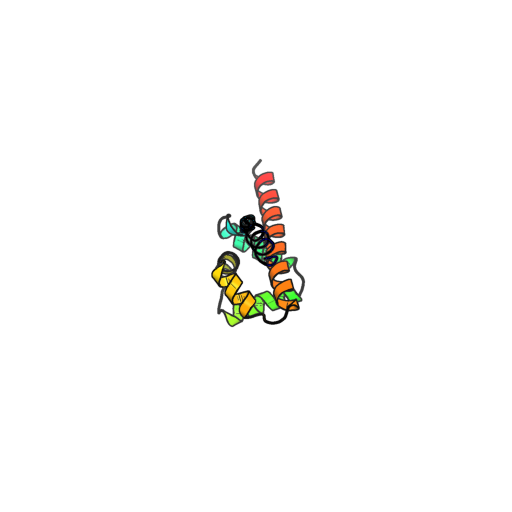1 C CA . TYR A 1 113 ? 16.889 -1.290 -11.466 1.00 76.50 113 TYR A CA 1
ATOM 912 C C . TYR A 1 113 ? 16.508 -1.198 -12.952 1.00 76.50 113 TYR A C 1
ATOM 914 O O . TYR A 1 113 ? 17.253 -1.685 -13.799 1.00 76.50 113 TYR A O 1
ATOM 922 N N . PHE A 1 114 ? 15.392 -0.542 -13.281 1.00 71.25 114 PHE A N 1
ATOM 923 C CA . PHE A 1 114 ? 14.986 -0.279 -14.665 1.00 71.25 114 PHE A CA 1
ATOM 924 C C . PHE A 1 114 ? 15.822 0.826 -15.321 1.00 71.25 114 PHE A C 1
ATOM 926 O O . PHE A 1 114 ? 16.267 0.641 -16.450 1.00 71.25 114 PHE A O 1
ATOM 933 N N . ILE A 1 115 ? 16.088 1.936 -14.621 1.00 61.88 115 ILE A N 1
ATOM 934 C CA . ILE A 1 115 ? 16.905 3.043 -15.147 1.00 61.88 115 ILE A CA 1
ATOM 935 C C . ILE A 1 115 ? 18.349 2.583 -15.380 1.00 61.88 115 ILE A C 1
ATOM 937 O O . ILE A 1 115 ? 18.892 2.813 -16.455 1.00 61.88 115 ILE A O 1
ATOM 941 N N . ASN A 1 116 ? 18.950 1.865 -14.425 1.00 57.53 116 ASN A N 1
ATOM 942 C CA . ASN A 1 116 ? 20.344 1.419 -14.541 1.00 57.53 116 ASN A CA 1
ATOM 943 C C . ASN A 1 116 ? 20.567 0.276 -15.545 1.00 57.53 116 ASN A C 1
ATOM 945 O O . ASN A 1 116 ? 21.714 -0.065 -15.801 1.00 57.53 116 ASN A O 1
ATOM 949 N N . ARG A 1 117 ? 19.513 -0.366 -16.065 1.00 55.38 117 ARG A N 1
ATOM 950 C CA . ARG A 1 117 ? 19.634 -1.386 -17.123 1.00 55.38 117 ARG A CA 1
ATOM 951 C C . ARG A 1 117 ? 19.391 -0.838 -18.530 1.00 55.38 117 ARG A C 1
ATOM 953 O O . ARG A 1 117 ? 19.628 -1.562 -19.490 1.00 55.38 117 ARG A O 1
ATOM 960 N N . GLN A 1 118 ? 18.859 0.379 -18.650 1.00 52.50 118 GLN A N 1
ATOM 961 C CA . GLN A 1 118 ? 18.640 1.052 -19.936 1.00 52.50 118 GLN A CA 1
ATOM 962 C C . GLN A 1 118 ? 19.757 2.046 -20.299 1.00 52.50 118 GLN A C 1
ATOM 964 O O . GLN A 1 118 ? 19.689 2.656 -21.364 1.00 52.50 118 GLN A O 1
ATOM 969 N N . GLN A 1 119 ? 20.763 2.196 -19.433 1.00 42.03 119 GLN A N 1
ATOM 970 C CA . GLN A 1 119 ? 22.042 2.855 -19.713 1.00 42.03 119 GLN A CA 1
ATOM 971 C C . GLN A 1 119 ? 23.120 1.797 -19.927 1.00 42.03 119 GLN A C 1
ATOM 973 O O . GLN A 1 119 ? 24.009 2.053 -20.765 1.00 42.03 119 GLN A O 1
#

Organism: Amblyomma triste (NCBI:txid251400)

Secondary structure (DSSP, 8-state):
--SSSSTTSSSSS-S--------PPPPHHHHS-HHHHHHHHHHHHHHS-HHHHHHHHHHHHHHT--HHHHHHHHH-HHHHHHHHHH--SHHHHHHHHHHHHHHHHHHHHHHHHHHTT--

pLDDT: mean 76.17, std 17.84, range [39.75, 93.38]

Radius of gyration: 21.81 Å; chains: 1; bounding box: 36×65×58 Å

Sequence (119 aa):
MKVLAIFTVAVLLCGTTAQVPAKKKPLLFCVLPDQFRIASLECLWKHTNRHVQELIIQILTKRQWGVTQFANGLCNPYEIYNLKAYFKKPKQRKLLKEAIEQAEVCMAYIIKYFINRQQ

Foldseek 3Di:
DPPDDPVVVVPVVPPDPPVVPPPPPQQPLQVDDLVLLLQLLVVLCVPDDPVLVVLLVVVCVVVVDDSSRSSVLLNDPVSLVVSVVVPPDPVSNVSNVVSSVSSSVSSVVVCVVVVVVVD